Protein AF-A0A918S568-F1 (afdb_monomer)

Secondary structure (DSSP, 8-state):
----TT-------TTSPPPTT---SEEEEES-GGGS-GGGHHHHHHHHHHH-SEEEEE-PPTT---TT------HHHHHHHHHTTTEEEE--SHHHHTT-TTS-HHHHHH-EEEEEHHHHTT-GGGS-S-GGGG----HHHHHHHHHHHHHTT---HHHHHHHH-TTTS--

Mean predicted aligned error: 4.99 Å

pLDDT: mean 92.63, std 8.13, range [58.5, 98.81]

Sequence (171 aa):
MLDDPAIRFHAADLARPIDHALTADLAISLEVAEHLPASRAKGFVSDLTGIAPAILFSAAVPGQGGVNHINERWQSYWAELFAAHGYRPYDLIRPEIWGDHAIPFWYRQNVLLYLSDAHHAADPSRAVRDLARLDLVHPELMSRANRELDYAGAMPESLYLAQVHPSRYPR

Nearest PDB structures (foldseek):
  7noy-assembly1_A  TM=7.102E-01  e=2.502E-01  Mycobacterium tuberculosis H37Rv
  4mwz-assembly1_A  TM=6.516E-01  e=1.812E-01  Plasmodium vivax Sal-1
  3uj7-assembly1_A  TM=6.151E-01  e=1.698E-01  Plasmodium falciparum
  7nmk-assembly1_A  TM=5.929E-01  e=1.698E-01  Mycobacterium tuberculosis H37Rv
  4iv8-assembly1_B  TM=5.876E-01  e=1.812E-01  Plasmodium knowlesi strain H

Solvent-accessible surface area (backbone atoms only — not comparable to full-atom values): 10070 Å² total; per-residue (Å²): 137,79,81,50,88,87,63,81,87,77,93,76,66,81,79,45,88,69,80,75,90,53,74,47,73,64,39,79,45,70,71,49,61,14,60,28,59,66,86,37,53,64,57,49,50,52,41,50,62,67,27,15,58,26,35,42,38,22,36,44,40,71,88,62,75,66,91,69,60,72,31,51,42,46,49,32,60,54,43,54,56,37,41,76,74,46,27,44,43,27,73,74,54,27,80,77,39,61,84,43,80,92,49,61,64,66,61,34,46,36,41,37,39,32,31,24,59,85,64,32,73,82,59,62,83,65,42,59,83,60,44,74,76,50,59,63,82,46,71,67,58,56,53,48,54,53,52,50,34,51,76,68,75,45,69,60,64,71,59,47,46,30,70,80,36,46,93,82,38,72,129

Organism: NCBI:txid1335967

Radius of gyration: 19.42 Å; Cα contacts (8 Å, |Δi|>4): 238; chains: 1; bounding box: 57×36×51 Å

Foldseek 3Di:
DCPDPVDDDDDDDLLDADDLPAADQEAEEAADVQLHAPVCLLRSLVRRVSRHQKYWDFHAAPQLDDDNRRHHHFQLVSQVSNVVSQKFKAPPQLVVCLPPPVDPNRCSLTIIMIGHNVRCVVPVPRTDPDSVVSGDDRPVSVVVVCVVCVVVVHHDPLVVCCVVPVVVRPD

Structure (mmCIF, N/CA/C/O backbone):
data_AF-A0A918S568-F1
#
_entry.id   AF-A0A918S568-F1
#
loop_
_atom_site.group_PDB
_atom_site.id
_atom_site.type_symbol
_atom_site.label_atom_id
_atom_site.label_alt_id
_atom_site.label_comp_id
_atom_site.label_asym_id
_atom_site.label_entity_id
_atom_site.label_seq_id
_atom_site.pdbx_PDB_ins_code
_atom_site.Cartn_x
_atom_site.Cartn_y
_atom_site.Cartn_z
_atom_site.occupancy
_atom_site.B_iso_or_equiv
_atom_site.auth_seq_id
_atom_site.auth_comp_id
_atom_site.auth_asym_id
_atom_site.auth_atom_id
_atom_site.pdbx_PDB_model_num
ATOM 1 N N . MET A 1 1 ? -11.653 -22.172 -1.046 1.00 58.50 1 MET A N 1
ATOM 2 C CA . MET A 1 1 ? -11.127 -21.069 -0.193 1.00 58.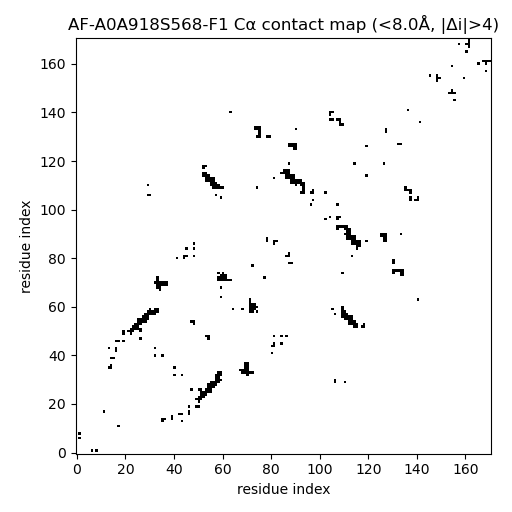50 1 MET A CA 1
ATOM 3 C C . MET A 1 1 ? -12.238 -20.281 0.513 1.00 58.50 1 MET A C 1
ATOM 5 O O . MET A 1 1 ? -11.930 -19.577 1.459 1.00 58.50 1 MET A O 1
ATOM 9 N N . LEU A 1 2 ? -13.518 -20.437 0.140 1.00 69.44 2 LEU A N 1
ATOM 10 C CA . LEU A 1 2 ? -14.665 -19.918 0.913 1.00 69.44 2 LEU A CA 1
ATOM 11 C C . LEU A 1 2 ? -15.456 -21.046 1.602 1.00 69.44 2 LEU A C 1
ATOM 13 O O . LEU A 1 2 ? -16.627 -20.889 1.916 1.00 69.44 2 LEU A O 1
ATOM 17 N N . ASP A 1 3 ? -14.825 -22.203 1.793 1.00 82.56 3 ASP A N 1
ATOM 18 C CA . ASP A 1 3 ? -15.494 -23.424 2.261 1.00 82.56 3 ASP A CA 1
ATOM 19 C C . ASP A 1 3 ? -15.541 -23.506 3.798 1.00 82.56 3 ASP A C 1
ATOM 21 O O . ASP A 1 3 ? -16.143 -24.419 4.360 1.00 82.56 3 ASP A O 1
ATOM 25 N N . ASP A 1 4 ? -14.907 -22.547 4.479 1.00 88.31 4 ASP A N 1
ATOM 26 C CA . ASP A 1 4 ? -14.989 -22.389 5.926 1.00 88.31 4 ASP A CA 1
ATOM 27 C C . ASP A 1 4 ? -16.267 -21.603 6.285 1.00 88.31 4 ASP A C 1
ATOM 29 O O . ASP A 1 4 ? -16.397 -20.439 5.894 1.00 88.31 4 ASP A O 1
ATOM 33 N N . PRO A 1 5 ? -17.211 -22.194 7.039 1.00 86.62 5 PRO A N 1
ATOM 34 C CA . PRO A 1 5 ? -18.471 -21.549 7.404 1.00 86.62 5 PRO A CA 1
ATOM 35 C C . PRO A 1 5 ? -18.308 -20.329 8.327 1.00 86.62 5 PRO A C 1
ATOM 37 O O . PRO A 1 5 ? -19.262 -19.568 8.496 1.00 86.62 5 PRO A O 1
ATOM 40 N N . ALA A 1 6 ? -17.133 -20.120 8.932 1.00 88.81 6 ALA A N 1
ATOM 41 C CA . ALA A 1 6 ? -16.821 -18.893 9.658 1.00 88.81 6 ALA A CA 1
ATOM 42 C C . ALA A 1 6 ? -16.612 -17.694 8.714 1.00 88.81 6 ALA A C 1
ATOM 44 O O . ALA A 1 6 ? -16.769 -16.545 9.139 1.00 88.81 6 ALA A O 1
ATOM 45 N N . ILE A 1 7 ? -16.302 -17.937 7.434 1.00 89.69 7 ILE A N 1
ATOM 46 C CA . ILE A 1 7 ? -16.122 -16.885 6.433 1.00 89.69 7 ILE A CA 1
ATOM 47 C C . ILE A 1 7 ? -17.491 -16.372 5.989 1.00 89.69 7 ILE A C 1
ATOM 49 O O . ILE A 1 7 ? -18.262 -17.051 5.312 1.00 89.69 7 ILE A O 1
ATOM 53 N N . ARG A 1 8 ? -17.775 -15.114 6.328 1.00 88.75 8 ARG A N 1
ATOM 54 C CA . ARG A 1 8 ? -18.948 -14.391 5.831 1.00 88.75 8 ARG A CA 1
ATOM 55 C C . ARG A 1 8 ? -18.546 -13.536 4.640 1.00 88.75 8 ARG A C 1
ATOM 57 O O . ARG A 1 8 ? -17.829 -12.551 4.791 1.00 88.75 8 ARG A O 1
ATOM 64 N N . PHE A 1 9 ? -19.003 -13.923 3.453 1.00 88.81 9 PHE A N 1
ATOM 65 C CA . PHE A 1 9 ? -18.741 -13.174 2.229 1.00 88.81 9 PHE A CA 1
ATOM 66 C C . PHE A 1 9 ? -19.824 -12.121 1.982 1.00 88.81 9 PHE A C 1
ATOM 68 O O . PHE A 1 9 ? -21.016 -12.428 1.966 1.00 88.81 9 PHE A O 1
ATOM 75 N N . HIS A 1 10 ? -19.386 -10.892 1.723 1.00 88.31 10 HIS A N 1
ATOM 76 C CA . HIS A 1 10 ? -20.240 -9.783 1.324 1.00 88.31 10 HIS A CA 1
ATOM 77 C C . HIS A 1 10 ? -19.732 -9.226 -0.007 1.00 88.31 10 HIS A C 1
ATOM 79 O O . HIS A 1 10 ? -18.610 -8.733 -0.091 1.00 88.31 10 HIS A O 1
ATOM 85 N N . ALA A 1 11 ? -20.555 -9.311 -1.054 1.00 90.75 11 ALA A N 1
ATOM 86 C CA . ALA A 1 11 ? -20.233 -8.706 -2.341 1.00 90.75 11 ALA A CA 1
ATOM 87 C C . ALA A 1 11 ? -20.458 -7.190 -2.272 1.00 90.75 11 ALA A C 1
ATOM 89 O O . ALA A 1 11 ? -21.560 -6.744 -1.952 1.00 90.75 11 ALA A O 1
ATOM 90 N N . ALA A 1 12 ? -19.431 -6.405 -2.598 1.00 90.25 12 ALA A N 1
ATOM 91 C CA . ALA A 1 12 ? -19.502 -4.950 -2.616 1.00 90.25 12 ALA A CA 1
ATOM 92 C C . ALA A 1 12 ? -18.645 -4.362 -3.745 1.00 90.25 12 ALA A C 1
ATOM 94 O O . ALA A 1 12 ? -17.609 -4.913 -4.113 1.00 90.25 12 ALA A O 1
ATOM 95 N N . ASP A 1 13 ? -19.081 -3.218 -4.271 1.00 94.44 13 ASP A N 1
ATOM 96 C CA . ASP A 1 13 ? -18.288 -2.380 -5.169 1.00 94.44 13 ASP A CA 1
ATOM 97 C C . ASP A 1 13 ? -17.428 -1.429 -4.327 1.00 94.44 13 ASP A C 1
ATOM 99 O O . ASP A 1 13 ? -17.928 -0.438 -3.794 1.00 94.44 13 ASP A O 1
ATOM 103 N N . LEU A 1 14 ? -16.132 -1.724 -4.209 1.00 95.00 14 LEU A N 1
ATOM 104 C CA . LEU A 1 14 ? -15.198 -0.925 -3.408 1.00 95.00 14 LEU A CA 1
ATOM 105 C C . LEU A 1 14 ? -14.918 0.465 -4.007 1.00 95.00 14 LEU A C 1
ATOM 107 O O . LEU A 1 14 ? -14.350 1.319 -3.322 1.00 95.00 14 LEU A O 1
ATOM 111 N N . ALA A 1 15 ? -15.368 0.750 -5.238 1.00 95.31 15 ALA A N 1
ATOM 112 C CA . ALA A 1 15 ? -15.385 2.113 -5.771 1.00 95.31 15 ALA A CA 1
ATOM 113 C C . ALA A 1 15 ? -16.442 3.002 -5.086 1.00 95.31 15 ALA A C 1
ATOM 115 O O . ALA A 1 15 ? -16.434 4.222 -5.269 1.00 95.31 15 ALA A O 1
ATOM 116 N N . ARG A 1 16 ? -17.321 2.415 -4.265 1.00 94.81 16 ARG A N 1
ATOM 117 C CA . ARG A 1 16 ? -18.327 3.098 -3.443 1.00 94.81 16 ARG A CA 1
ATOM 118 C C . ARG A 1 16 ? -17.981 2.970 -1.953 1.00 94.81 16 ARG A C 1
ATOM 120 O O . ARG A 1 16 ? -17.201 2.085 -1.598 1.00 94.81 16 ARG A O 1
ATOM 127 N N . PRO A 1 17 ? -18.525 3.848 -1.088 1.00 92.94 17 PRO A N 1
ATOM 128 C CA . PRO A 1 17 ? -18.363 3.723 0.357 1.00 92.94 17 PRO A CA 1
ATOM 129 C C . PRO A 1 17 ? -18.810 2.352 0.867 1.00 92.94 17 PRO A C 1
ATOM 131 O O . PRO A 1 17 ? -19.819 1.815 0.402 1.00 92.94 17 PRO A O 1
ATOM 134 N N . ILE A 1 18 ? -18.057 1.804 1.815 1.00 88.69 18 ILE A N 1
ATOM 135 C CA . ILE A 1 18 ? -18.388 0.546 2.488 1.00 88.69 18 ILE A CA 1
ATOM 136 C C . ILE A 1 18 ? -19.334 0.856 3.652 1.00 88.69 18 ILE A C 1
ATOM 138 O O . ILE A 1 18 ? -19.107 1.796 4.408 1.00 88.69 18 ILE A O 1
ATOM 142 N N . ASP A 1 19 ? -20.401 0.074 3.801 1.00 74.62 19 ASP A N 1
ATOM 14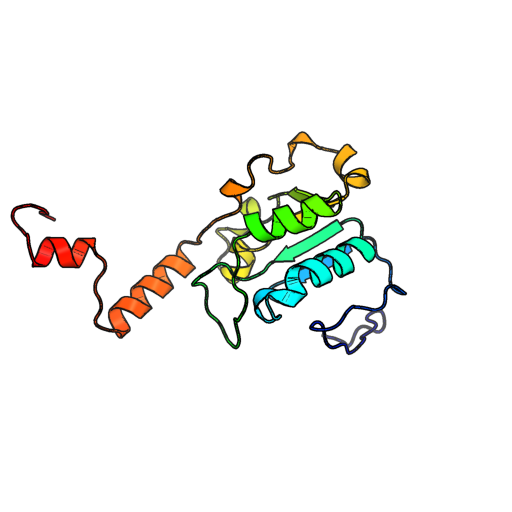3 C CA . ASP A 1 19 ? -21.299 0.210 4.948 1.00 74.62 19 ASP A CA 1
ATOM 144 C C . ASP A 1 19 ? -20.595 -0.256 6.238 1.00 74.62 19 ASP A C 1
ATOM 146 O O . ASP A 1 19 ? -20.115 -1.388 6.330 1.00 74.62 19 ASP A O 1
ATOM 150 N N . HIS A 1 20 ? -20.525 0.625 7.237 1.00 64.50 20 HIS A N 1
ATOM 151 C CA . HIS A 1 20 ? -19.737 0.467 8.466 1.00 64.50 20 HIS A CA 1
ATOM 152 C C . HIS A 1 20 ? -20.408 -0.404 9.542 1.00 64.50 20 HIS A C 1
ATOM 154 O O . HIS A 1 20 ? -20.036 -0.345 10.713 1.00 64.50 20 HIS A O 1
ATOM 160 N N . ALA A 1 21 ? -21.396 -1.229 9.191 1.00 68.38 21 ALA A N 1
ATOM 161 C CA . ALA A 1 21 ? -22.000 -2.166 10.144 1.00 68.38 21 ALA A CA 1
ATOM 162 C C . ALA A 1 21 ? -21.022 -3.265 10.623 1.00 68.38 21 ALA A C 1
ATOM 164 O O . ALA A 1 21 ? -21.335 -4.013 11.549 1.00 68.38 21 ALA A O 1
ATOM 165 N N . LEU A 1 22 ? -19.849 -3.373 9.991 1.00 74.56 22 LEU A N 1
ATOM 166 C CA . LEU A 1 22 ? -18.788 -4.316 10.322 1.00 74.56 22 LEU A CA 1
ATOM 167 C C . LEU A 1 22 ? -17.653 -3.593 11.051 1.00 74.56 22 LEU A C 1
ATOM 169 O O . LEU A 1 22 ? -17.000 -2.718 10.485 1.00 74.56 22 LEU A O 1
ATOM 173 N N . THR A 1 23 ? -17.393 -4.009 12.286 1.00 88.50 23 THR A N 1
ATOM 174 C CA . THR A 1 23 ? -16.170 -3.677 13.019 1.00 88.50 23 THR A CA 1
ATOM 175 C C . THR A 1 23 ? -15.304 -4.925 13.154 1.00 88.50 23 THR A C 1
ATOM 177 O O . THR A 1 23 ? -15.811 -6.048 13.222 1.00 88.50 23 THR A O 1
ATOM 180 N N . ALA A 1 24 ? -13.990 -4.737 13.167 1.00 92.94 24 ALA A N 1
ATOM 181 C CA . ALA A 1 24 ? -13.013 -5.803 13.337 1.00 92.94 24 ALA A CA 1
ATOM 182 C C . ALA A 1 24 ? -11.785 -5.279 14.086 1.00 92.94 24 ALA A C 1
ATOM 184 O O . ALA A 1 24 ? -11.558 -4.076 14.158 1.00 92.94 24 ALA A O 1
ATOM 185 N N . ASP A 1 25 ? -10.958 -6.184 14.602 1.00 94.75 25 ASP A N 1
ATOM 186 C CA . ASP A 1 25 ? -9.668 -5.808 15.192 1.00 94.75 25 ASP A CA 1
ATOM 187 C C . ASP A 1 25 ? -8.596 -5.560 14.114 1.00 94.75 25 ASP A C 1
ATOM 189 O O . ASP A 1 25 ? -7.692 -4.748 14.307 1.00 94.75 25 ASP A O 1
ATOM 193 N N . LEU A 1 26 ? -8.721 -6.229 12.959 1.00 95.81 26 LEU A N 1
ATOM 194 C CA . LEU A 1 26 ? -7.818 -6.127 11.813 1.00 95.81 26 LEU A CA 1
ATOM 195 C C . LEU A 1 26 ? -8.607 -6.089 10.499 1.00 95.81 26 LEU A C 1
ATOM 197 O O . LEU A 1 26 ? -9.399 -6.991 10.226 1.00 95.81 26 LEU A O 1
ATOM 201 N N . ALA A 1 27 ? -8.327 -5.098 9.653 1.00 96.31 27 ALA A N 1
ATOM 202 C CA . ALA A 1 27 ? -8.739 -5.096 8.250 1.00 96.31 27 ALA A CA 1
ATOM 203 C C . ALA A 1 27 ? -7.534 -5.386 7.345 1.00 96.31 27 ALA A C 1
ATOM 205 O O . ALA A 1 27 ? -6.437 -4.881 7.579 1.00 96.31 27 ALA A O 1
ATOM 206 N N . ILE A 1 28 ? -7.733 -6.193 6.301 1.00 98.00 28 ILE A N 1
ATOM 207 C CA . ILE A 1 28 ? -6.684 -6.565 5.343 1.00 98.00 28 ILE A CA 1
ATOM 208 C C . ILE A 1 28 ? -7.124 -6.141 3.941 1.00 98.00 28 ILE A C 1
ATOM 210 O O . ILE A 1 28 ? -8.196 -6.528 3.485 1.00 98.00 28 ILE A O 1
ATOM 214 N N . SER A 1 29 ? -6.287 -5.368 3.252 1.00 98.19 29 SER A N 1
ATOM 215 C CA . SER A 1 29 ? -6.497 -4.932 1.869 1.00 98.19 29 SER A CA 1
ATOM 216 C C . SER A 1 29 ? -5.166 -4.957 1.125 1.00 98.19 29 SER A C 1
ATOM 218 O O . SER A 1 29 ? -4.373 -4.032 1.268 1.00 98.19 29 SER A O 1
ATOM 220 N N . LEU A 1 30 ? -4.918 -6.000 0.332 1.00 98.38 30 LEU A N 1
ATOM 221 C CA . LEU A 1 30 ? -3.648 -6.198 -0.372 1.00 98.38 30 LEU A CA 1
ATOM 222 C C . LEU A 1 30 ? -3.859 -6.198 -1.891 1.00 98.38 30 LEU A C 1
ATOM 224 O O . LEU A 1 30 ? -4.622 -7.028 -2.378 1.00 98.38 30 LEU A O 1
ATOM 228 N N . GLU A 1 31 ? -3.161 -5.312 -2.607 1.00 97.94 31 GLU A N 1
ATOM 229 C CA . GLU A 1 31 ? -3.251 -5.103 -4.067 1.00 97.94 31 GLU A CA 1
ATOM 230 C C . GLU A 1 31 ? -4.703 -4.848 -4.522 1.00 97.94 31 GLU A C 1
ATOM 232 O O . GLU A 1 31 ? -5.314 -5.623 -5.260 1.00 97.94 31 GLU A O 1
ATOM 237 N N . VAL A 1 32 ? -5.304 -3.784 -3.978 1.00 97.69 32 VAL A N 1
ATOM 238 C CA . VAL A 1 32 ? -6.698 -3.389 -4.257 1.00 97.69 32 VAL A CA 1
ATOM 239 C C . VAL A 1 32 ? -6.802 -1.923 -4.672 1.00 97.69 32 VAL A C 1
ATOM 241 O O . VAL A 1 32 ? -7.484 -1.596 -5.645 1.00 97.69 32 VAL A O 1
ATOM 244 N N . ALA A 1 33 ? -6.178 -1.012 -3.921 1.00 97.88 33 ALA A N 1
ATOM 245 C CA . ALA A 1 33 ? -6.449 0.423 -4.031 1.00 97.88 33 ALA A CA 1
ATOM 246 C C . ALA A 1 33 ? -5.982 1.045 -5.363 1.00 97.88 33 ALA A C 1
ATOM 248 O O . ALA A 1 33 ? -6.516 2.072 -5.789 1.00 97.88 33 ALA A O 1
ATOM 249 N N . GLU A 1 34 ? -5.028 0.412 -6.043 1.00 98.31 34 GLU A N 1
ATOM 250 C CA . GLU A 1 34 ? -4.537 0.772 -7.374 1.00 98.31 34 GLU A CA 1
ATOM 251 C C . GLU A 1 34 ? -5.571 0.554 -8.487 1.00 98.31 34 GLU A C 1
ATOM 253 O O . GLU A 1 34 ? -5.486 1.188 -9.542 1.00 98.31 34 GLU A O 1
ATOM 258 N N . HIS A 1 35 ? -6.564 -0.306 -8.248 1.00 98.00 35 HIS A N 1
ATOM 259 C CA . HIS A 1 35 ? -7.668 -0.562 -9.173 1.00 98.00 35 HIS A CA 1
ATOM 260 C C . HIS A 1 35 ? -8.825 0.426 -9.000 1.00 98.00 35 HIS A C 1
ATOM 262 O O . HIS A 1 35 ? -9.732 0.477 -9.833 1.00 98.00 35 HIS A O 1
ATOM 268 N N . LEU A 1 36 ? -8.825 1.203 -7.913 1.00 97.94 36 LEU A N 1
ATOM 269 C CA . LEU A 1 36 ? -9.875 2.169 -7.615 1.00 97.94 36 LEU A CA 1
ATOM 270 C C . LEU A 1 36 ? -9.565 3.523 -8.267 1.00 97.94 36 LEU A C 1
ATOM 272 O O . LEU A 1 36 ? -8.399 3.906 -8.364 1.00 97.94 36 LEU A O 1
ATOM 276 N N . PRO A 1 37 ? -10.580 4.310 -8.672 1.00 97.81 37 PRO A N 1
ATOM 277 C CA . PRO A 1 37 ? -10.352 5.667 -9.156 1.00 97.81 37 PRO A CA 1
ATOM 278 C C . PRO A 1 37 ? -9.608 6.513 -8.116 1.00 97.81 37 PRO A C 1
ATOM 280 O O . PRO A 1 37 ? -9.893 6.425 -6.925 1.00 97.81 37 PRO A O 1
ATOM 283 N N . ALA A 1 38 ? -8.721 7.414 -8.545 1.00 97.50 38 ALA A N 1
ATOM 284 C CA . ALA A 1 38 ? -7.968 8.272 -7.621 1.00 97.50 38 ALA A CA 1
ATOM 285 C C . ALA A 1 38 ? -8.868 9.103 -6.679 1.00 97.50 38 ALA A C 1
ATOM 287 O O . ALA A 1 38 ? -8.501 9.369 -5.535 1.00 97.50 38 ALA A O 1
ATOM 288 N N . SER A 1 39 ? -10.077 9.469 -7.123 1.00 97.94 39 SER A N 1
ATOM 289 C CA . SER A 1 39 ? -11.087 10.146 -6.297 1.00 97.94 39 SER A CA 1
ATOM 290 C C . SER A 1 39 ? -11.556 9.313 -5.099 1.00 97.94 39 SER A C 1
ATOM 292 O O . SER A 1 39 ? -12.032 9.872 -4.112 1.00 97.94 39 SER A O 1
ATOM 294 N N . ARG A 1 40 ? -11.412 7.985 -5.164 1.00 97.75 40 ARG A N 1
ATOM 295 C CA . ARG A 1 40 ? -11.816 7.043 -4.122 1.00 97.75 40 ARG A CA 1
ATOM 296 C C . ARG A 1 40 ? -10.759 6.866 -3.032 1.00 97.75 40 ARG A C 1
ATOM 298 O O . ARG A 1 40 ? -11.130 6.472 -1.934 1.00 97.75 40 ARG A O 1
ATOM 305 N N . ALA A 1 41 ? -9.493 7.214 -3.276 1.00 98.25 41 ALA A N 1
ATOM 306 C CA . ALA A 1 41 ? -8.376 6.960 -2.356 1.00 98.25 41 ALA A CA 1
ATOM 307 C C . ALA A 1 41 ? -8.646 7.426 -0.912 1.00 98.25 41 ALA A C 1
ATOM 309 O O . ALA A 1 41 ? -8.557 6.631 0.021 1.00 98.25 41 ALA A O 1
ATOM 310 N N . LYS A 1 42 ? -9.060 8.690 -0.733 1.00 98.50 42 LYS A N 1
ATOM 311 C CA . LYS A 1 42 ? -9.383 9.251 0.593 1.00 98.50 42 LYS A CA 1
ATOM 312 C C . LYS A 1 42 ? -10.534 8.515 1.269 1.00 98.50 42 LYS A C 1
ATOM 314 O O . LYS A 1 42 ? -10.439 8.158 2.436 1.00 98.50 42 LYS A O 1
ATOM 319 N N . GLY A 1 43 ? -11.613 8.277 0.525 1.00 97.75 43 GLY A N 1
ATOM 320 C CA . GLY A 1 43 ? -12.767 7.562 1.055 1.00 97.75 43 GLY A CA 1
ATOM 321 C C . GLY A 1 43 ? -12.421 6.123 1.425 1.00 97.75 43 GLY A C 1
ATOM 322 O O . GLY A 1 43 ? -12.912 5.626 2.422 1.00 97.75 43 GLY A O 1
ATOM 323 N N . PHE A 1 44 ? -11.588 5.440 0.638 1.00 98.00 44 PHE A N 1
ATOM 324 C CA . PHE A 1 44 ? -11.277 4.032 0.878 1.00 98.00 44 PHE A CA 1
ATOM 325 C C . PHE A 1 44 ? -10.456 3.868 2.156 1.00 98.00 44 PHE A C 1
ATOM 327 O O . PHE A 1 44 ? -10.758 3.010 2.977 1.00 98.00 44 PHE A O 1
ATOM 334 N N . VAL A 1 45 ? -9.487 4.760 2.377 1.00 98.44 45 VAL A N 1
ATOM 335 C CA . VAL A 1 45 ? -8.751 4.834 3.646 1.00 98.44 45 VAL A CA 1
ATOM 336 C C . VAL A 1 45 ? -9.688 5.164 4.814 1.00 98.44 45 VAL A C 1
ATOM 338 O O . VAL A 1 45 ? -9.617 4.510 5.855 1.00 98.44 45 VAL A O 1
ATOM 341 N N . SER A 1 46 ? -10.609 6.117 4.642 1.00 97.50 46 SER A N 1
ATOM 342 C CA . SER A 1 46 ? -11.630 6.419 5.655 1.00 97.50 46 SER A CA 1
ATOM 343 C C . SER A 1 46 ? -12.477 5.191 6.004 1.00 97.50 46 SER A C 1
ATOM 345 O O . SER A 1 46 ? -12.749 4.948 7.176 1.00 97.50 46 SER A O 1
ATOM 347 N N . ASP A 1 47 ? -12.858 4.391 5.009 1.00 96.25 47 ASP A N 1
ATOM 348 C CA . ASP A 1 47 ? -13.658 3.189 5.231 1.00 96.25 47 ASP A CA 1
ATOM 349 C C . ASP A 1 47 ? -12.886 2.147 6.043 1.00 96.25 47 ASP A C 1
ATOM 351 O O . ASP A 1 47 ? -13.379 1.669 7.063 1.00 96.25 47 ASP A O 1
ATOM 355 N N . LEU A 1 48 ? -11.644 1.854 5.642 1.00 97.00 48 LEU A N 1
ATOM 356 C CA . LEU A 1 48 ? -10.772 0.904 6.336 1.00 97.00 48 LEU A CA 1
ATOM 357 C C . LEU A 1 48 ? -10.531 1.315 7.795 1.00 97.00 48 LEU A C 1
ATOM 359 O O . LEU A 1 48 ? -10.710 0.508 8.705 1.00 97.00 48 LEU A O 1
ATOM 363 N N . THR A 1 49 ? -10.181 2.582 8.023 1.00 96.50 49 THR A N 1
ATOM 364 C CA . THR A 1 49 ? -9.916 3.122 9.369 1.00 96.50 49 THR A CA 1
ATOM 365 C C . THR A 1 49 ? -11.158 3.209 10.256 1.00 96.50 49 THR A C 1
ATOM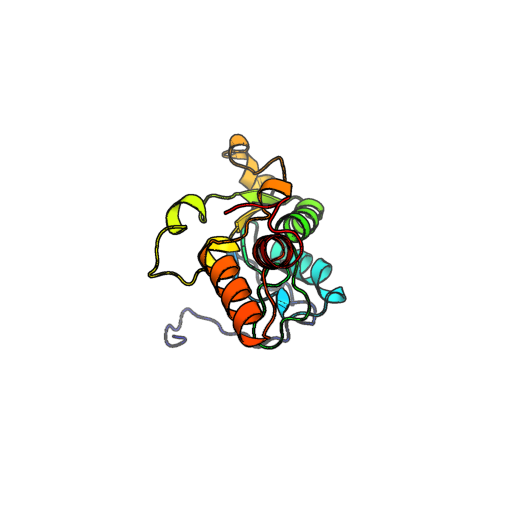 367 O O . THR A 1 49 ? -11.024 3.238 11.480 1.00 96.50 49 THR A O 1
ATOM 370 N N . GLY A 1 50 ? -12.357 3.232 9.665 1.00 94.62 50 GLY A N 1
ATOM 371 C CA . GLY A 1 50 ? -13.624 3.110 10.386 1.00 94.62 50 GLY A CA 1
ATOM 372 C C . GLY A 1 50 ? -13.983 1.668 10.763 1.00 94.62 50 GLY A C 1
ATOM 373 O O . GLY A 1 50 ? -14.769 1.470 11.684 1.00 94.62 50 GLY A O 1
ATOM 374 N N . ILE A 1 51 ? -13.416 0.670 10.074 1.00 94.56 51 ILE A N 1
ATOM 375 C CA . ILE A 1 51 ? -13.676 -0.757 10.322 1.00 94.56 51 ILE A CA 1
ATOM 376 C C . ILE A 1 51 ? -12.783 -1.305 11.438 1.00 94.56 51 ILE A C 1
ATOM 378 O O . ILE A 1 51 ? -13.278 -2.046 12.289 1.00 94.56 51 ILE A O 1
ATOM 382 N N . ALA A 1 52 ? -11.483 -0.986 11.430 1.00 95.38 52 ALA A N 1
ATOM 383 C CA . ALA A 1 52 ? -10.523 -1.626 12.329 1.00 95.38 52 ALA A CA 1
ATOM 384 C C . ALA A 1 52 ? -9.389 -0.706 12.808 1.00 95.38 52 ALA A C 1
ATOM 386 O O . ALA A 1 52 ? -8.880 0.091 12.025 1.00 95.38 52 ALA A O 1
ATOM 387 N N . PRO A 1 53 ? -8.914 -0.863 14.062 1.00 95.75 53 PRO A N 1
ATOM 388 C CA . PRO A 1 53 ? -7.791 -0.101 14.612 1.00 95.75 53 PRO A CA 1
ATOM 389 C C . PRO A 1 53 ? -6.420 -0.534 14.069 1.00 95.75 53 PRO A C 1
ATOM 391 O O . PRO A 1 53 ? -5.442 0.195 14.268 1.00 95.75 53 PRO A O 1
ATOM 394 N N . ALA A 1 54 ? -6.335 -1.697 13.416 1.00 96.69 54 ALA A N 1
ATOM 395 C CA . ALA A 1 54 ? -5.161 -2.181 12.701 1.00 96.69 54 ALA A CA 1
ATOM 396 C C . ALA A 1 54 ? -5.522 -2.486 11.243 1.00 96.69 54 ALA A C 1
ATOM 398 O O . ALA A 1 54 ? -6.511 -3.169 10.974 1.00 96.69 54 ALA A O 1
ATOM 399 N N . ILE A 1 55 ? -4.708 -2.006 10.303 1.00 98.12 55 ILE A N 1
ATOM 400 C CA . ILE A 1 55 ? -4.921 -2.186 8.865 1.00 98.12 55 ILE A CA 1
ATOM 401 C C . ILE A 1 55 ? -3.659 -2.775 8.241 1.00 98.12 55 ILE A C 1
ATOM 403 O O . ILE A 1 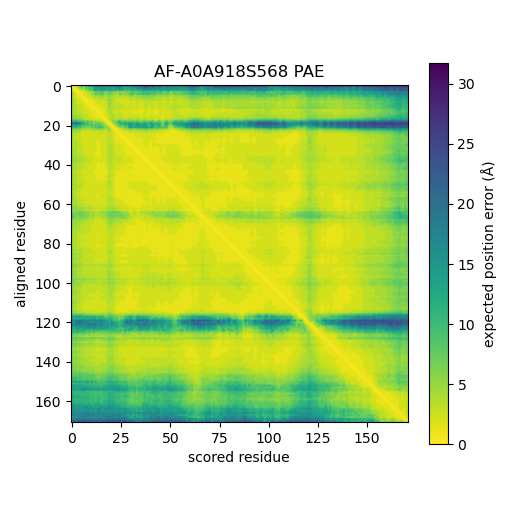55 ? -2.606 -2.141 8.254 1.00 98.12 55 ILE A O 1
ATOM 407 N N . LEU A 1 56 ? -3.758 -3.969 7.666 1.00 98.62 56 LEU A N 1
ATOM 408 C CA . LEU A 1 56 ? -2.720 -4.524 6.807 1.00 98.62 56 LEU A CA 1
ATOM 409 C C . LEU A 1 56 ? -3.022 -4.124 5.363 1.00 98.62 56 LEU A C 1
ATOM 411 O O . LEU A 1 56 ? -4.010 -4.579 4.786 1.00 98.62 56 LEU A O 1
ATOM 415 N N . PHE A 1 57 ? -2.196 -3.257 4.790 1.00 98.81 57 PHE A N 1
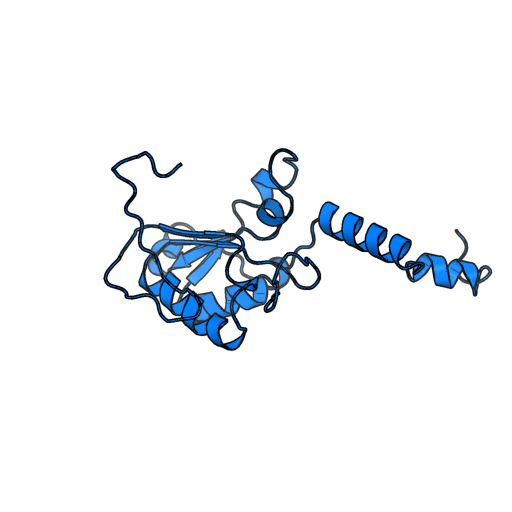ATOM 416 C CA . PHE A 1 57 ? -2.483 -2.605 3.518 1.00 98.81 57 PHE A CA 1
ATOM 417 C C . PHE A 1 57 ? -1.346 -2.798 2.515 1.00 98.81 57 PHE A C 1
ATOM 419 O O . PHE A 1 57 ? -0.176 -2.728 2.883 1.00 98.81 57 PHE A O 1
ATOM 426 N N . SER A 1 58 ? -1.689 -3.001 1.245 1.00 98.69 58 SER A N 1
ATOM 427 C CA . SER A 1 58 ? -0.766 -2.862 0.121 1.00 98.69 58 SER A CA 1
ATOM 428 C C . SER A 1 58 ? -1.489 -2.309 -1.104 1.00 98.69 58 SER A C 1
ATOM 430 O O . SER A 1 58 ? -2.678 -2.563 -1.313 1.00 98.69 58 SER A O 1
ATOM 432 N N . ALA A 1 59 ? -0.757 -1.552 -1.914 1.00 98.56 59 ALA A N 1
ATOM 433 C CA . ALA A 1 59 ? -1.201 -1.078 -3.217 1.00 98.56 59 ALA A CA 1
ATOM 434 C C . ALA A 1 59 ? 0.009 -0.830 -4.120 1.00 98.56 59 ALA A C 1
ATOM 436 O O . ALA A 1 59 ? 1.080 -0.454 -3.634 1.00 98.56 59 ALA A O 1
ATOM 437 N N . ALA A 1 60 ? -0.178 -1.008 -5.423 1.00 98.62 60 ALA A N 1
ATOM 438 C CA . ALA A 1 60 ? 0.874 -0.857 -6.419 1.00 98.62 60 ALA A CA 1
ATOM 439 C C . ALA A 1 60 ? 1.514 0.549 -6.440 1.00 98.62 60 ALA A C 1
ATOM 441 O O . ALA A 1 60 ? 0.821 1.575 -6.470 1.00 98.62 60 ALA A O 1
ATOM 442 N N . VAL A 1 61 ? 2.851 0.590 -6.492 1.00 98.50 61 VAL A N 1
ATOM 443 C CA . VAL A 1 61 ? 3.631 1.827 -6.700 1.00 98.50 61 VAL A CA 1
ATOM 444 C C . VAL A 1 61 ? 3.633 2.248 -8.177 1.00 98.50 61 VAL A C 1
ATOM 446 O O . VAL A 1 61 ? 3.406 1.402 -9.045 1.00 98.50 61 VAL A O 1
ATOM 449 N N . PRO A 1 62 ? 3.912 3.526 -8.507 1.00 98.00 62 PRO A N 1
ATOM 450 C CA . PRO A 1 62 ? 3.955 3.987 -9.893 1.00 98.00 62 PRO A CA 1
ATOM 451 C C . PRO A 1 62 ? 4.925 3.181 -10.763 1.00 98.00 62 PRO A C 1
ATOM 453 O O . PRO A 1 62 ? 6.090 3.003 -10.410 1.00 98.00 62 PRO A O 1
ATOM 456 N N . GLY A 1 63 ? 4.445 2.723 -11.919 1.00 95.25 63 GLY A N 1
ATOM 457 C CA . GLY A 1 63 ? 5.226 1.913 -12.853 1.00 95.25 63 GLY A CA 1
ATOM 458 C C . GLY A 1 63 ? 5.302 0.434 -12.473 1.00 95.25 63 GLY A C 1
ATOM 459 O O . GLY A 1 63 ? 5.976 -0.332 -13.161 1.00 95.25 63 GLY A O 1
ATOM 460 N N . GLN A 1 64 ? 4.611 -0.000 -11.412 1.00 97.12 64 GLN A N 1
ATOM 461 C CA . GLN A 1 64 ? 4.443 -1.424 -11.144 1.00 97.12 64 GLN A CA 1
ATOM 462 C C . GLN A 1 64 ? 3.644 -2.087 -12.269 1.00 97.12 64 GLN A C 1
ATOM 464 O O . GLN A 1 64 ? 3.972 -3.192 -12.673 1.00 97.12 64 GLN A O 1
ATOM 469 N N . GLY A 1 65 ? 2.624 -1.443 -12.816 1.00 92.94 65 GLY A N 1
ATOM 470 C CA . GLY A 1 65 ? 1.754 -2.051 -13.811 1.00 92.94 65 GLY A CA 1
ATOM 471 C C . GLY A 1 65 ? 1.013 -3.290 -13.296 1.00 92.94 65 GLY A C 1
ATOM 472 O O . GLY A 1 65 ? 1.231 -3.798 -12.195 1.00 92.94 65 GLY A O 1
ATOM 473 N N . GLY A 1 66 ? 0.122 -3.793 -14.140 1.00 91.69 66 GLY A N 1
ATOM 474 C CA . GLY A 1 66 ? -0.813 -4.862 -13.816 1.00 91.69 66 GLY A CA 1
ATOM 475 C C . GLY A 1 66 ? -2.147 -4.618 -14.510 1.00 91.69 66 GLY A C 1
ATOM 476 O O . GLY A 1 66 ? -2.346 -3.606 -15.189 1.00 91.69 66 GLY A O 1
ATOM 477 N N . VAL A 1 67 ? -3.066 -5.573 -14.402 1.00 92.38 67 VAL A N 1
ATOM 478 C CA . VAL A 1 67 ? -4.358 -5.475 -15.090 1.00 92.38 67 VAL A CA 1
ATOM 479 C C . VAL A 1 67 ? -5.204 -4.403 -14.414 1.00 92.38 67 VAL A C 1
ATOM 481 O O . VAL A 1 67 ? -5.525 -4.524 -13.240 1.00 92.38 67 VAL A O 1
ATOM 484 N N . ASN A 1 68 ? -5.614 -3.378 -15.164 1.00 92.94 68 ASN A N 1
ATOM 485 C CA . ASN A 1 68 ? -6.486 -2.307 -14.670 1.00 92.94 68 ASN A CA 1
ATOM 486 C C . ASN A 1 68 ? -5.903 -1.533 -13.468 1.00 92.94 68 ASN A C 1
ATOM 488 O O . ASN A 1 68 ? -6.617 -1.212 -12.519 1.00 92.94 68 ASN A O 1
ATOM 492 N N . HIS A 1 69 ? -4.600 -1.251 -13.489 1.00 96.56 69 HIS A N 1
ATOM 493 C CA . HIS A 1 69 ? -3.976 -0.330 -12.540 1.00 96.56 69 HIS A CA 1
ATOM 494 C C . HIS A 1 69 ? -4.200 1.103 -13.022 1.00 96.56 69 HIS A C 1
ATOM 496 O O . HIS A 1 69 ? -3.643 1.523 -14.035 1.00 96.56 69 HIS A O 1
ATOM 502 N N . ILE A 1 70 ? -5.049 1.847 -12.317 1.00 97.19 70 ILE A N 1
ATOM 503 C CA . ILE A 1 70 ? -5.464 3.207 -12.699 1.00 97.19 70 ILE A CA 1
ATOM 504 C C . ILE A 1 70 ? -5.081 4.261 -11.653 1.00 97.19 70 ILE A C 1
ATOM 506 O O . ILE A 1 70 ? -5.198 5.460 -11.908 1.00 97.19 70 ILE A O 1
ATOM 510 N N . ASN A 1 71 ? -4.623 3.829 -10.477 1.00 97.69 71 ASN A N 1
ATOM 511 C CA . ASN A 1 71 ? -4.282 4.696 -9.355 1.00 97.69 71 ASN A CA 1
ATOM 512 C C . ASN A 1 71 ? -3.049 4.192 -8.593 1.00 97.69 71 ASN A C 1
ATOM 514 O O . ASN A 1 71 ? -3.064 4.023 -7.376 1.00 97.69 71 ASN A O 1
ATOM 518 N N . GLU A 1 72 ? -1.961 3.961 -9.319 1.00 98.50 72 GLU A N 1
ATOM 519 C CA . GLU A 1 72 ? -0.680 3.627 -8.702 1.00 98.50 72 GLU A CA 1
ATOM 520 C C . GLU A 1 72 ? -0.124 4.829 -7.933 1.00 98.50 72 GLU A C 1
ATOM 522 O O . GLU A 1 72 ? -0.059 5.964 -8.438 1.00 98.50 72 GLU A O 1
ATOM 527 N N . ARG A 1 73 ? 0.246 4.589 -6.676 1.00 98.62 73 ARG A N 1
ATOM 528 C CA . ARG A 1 73 ? 0.672 5.625 -5.734 1.00 98.62 73 ARG A CA 1
ATOM 529 C C . ARG A 1 73 ? 1.739 5.078 -4.802 1.00 98.62 73 ARG A C 1
ATOM 531 O O . ARG A 1 73 ? 1.732 3.909 -4.440 1.00 98.62 73 ARG A O 1
ATOM 538 N N . TRP A 1 74 ? 2.654 5.960 -4.429 1.00 98.69 74 TRP A N 1
ATOM 539 C CA . TRP A 1 74 ? 3.714 5.675 -3.473 1.00 98.69 74 TRP A CA 1
ATOM 540 C C . TRP A 1 74 ? 3.156 5.311 -2.092 1.00 98.69 74 TRP A C 1
ATOM 542 O O . TRP A 1 74 ? 2.055 5.727 -1.728 1.00 98.69 74 TRP A O 1
ATOM 552 N N . GLN A 1 75 ? 3.915 4.547 -1.307 1.00 98.69 75 GLN A N 1
ATOM 553 C CA . GLN A 1 75 ? 3.465 4.136 0.025 1.00 98.69 75 GLN A CA 1
ATOM 554 C C . GLN A 1 75 ? 3.396 5.326 0.988 1.00 98.69 75 GLN A C 1
ATOM 556 O O . GLN A 1 75 ? 2.520 5.372 1.853 1.00 98.69 75 GLN A O 1
ATOM 561 N N . SER A 1 76 ? 4.257 6.328 0.796 1.00 98.69 76 SER A N 1
ATOM 562 C CA . SER A 1 76 ? 4.192 7.619 1.483 1.00 98.69 76 SER A CA 1
ATOM 563 C C . SER A 1 76 ? 2.842 8.317 1.282 1.00 98.69 76 SER A C 1
ATOM 565 O O . SER A 1 76 ? 2.237 8.750 2.260 1.00 98.69 76 SER A O 1
ATOM 567 N N . TYR A 1 77 ? 2.310 8.334 0.055 1.00 98.81 77 TYR A N 1
ATOM 568 C CA . TYR A 1 77 ? 0.992 8.902 -0.254 1.00 98.81 77 TYR A CA 1
ATOM 569 C C . TYR A 1 77 ? -0.124 8.214 0.541 1.00 98.81 77 TYR A C 1
ATOM 571 O O . TYR A 1 77 ? -0.954 8.879 1.159 1.00 98.81 77 TYR A O 1
ATOM 579 N N . TRP A 1 78 ? -0.143 6.879 0.563 1.00 98.81 78 TRP A N 1
ATOM 580 C CA . TRP A 1 78 ? -1.135 6.138 1.347 1.00 98.81 78 TRP A CA 1
ATOM 581 C C . TRP A 1 78 ? -0.965 6.393 2.844 1.00 98.81 78 TRP A C 1
ATOM 583 O O . TRP A 1 78 ? -1.951 6.597 3.551 1.00 98.81 78 TRP A O 1
ATOM 593 N N . ALA A 1 79 ? 0.278 6.457 3.324 1.00 98.56 79 ALA A N 1
ATOM 594 C CA . ALA A 1 79 ? 0.570 6.755 4.717 1.00 98.56 79 ALA A CA 1
ATOM 595 C C . ALA A 1 79 ? 0.112 8.151 5.153 1.00 98.56 79 ALA A C 1
ATOM 597 O O . ALA A 1 79 ? -0.378 8.290 6.270 1.00 98.56 79 ALA A O 1
ATOM 598 N N . GLU A 1 80 ? 0.199 9.163 4.288 1.00 98.62 80 GLU A N 1
ATOM 599 C CA . GLU A 1 80 ? -0.365 10.492 4.554 1.00 98.62 80 GLU A CA 1
ATOM 600 C C . GLU A 1 80 ? -1.889 10.448 4.708 1.00 98.62 80 GLU A C 1
ATOM 602 O O . GLU A 1 80 ? -2.443 11.097 5.599 1.00 98.62 80 GLU A O 1
ATOM 607 N N . LEU A 1 81 ? -2.576 9.652 3.880 1.00 98.75 81 LEU A N 1
ATOM 608 C CA . LEU A 1 81 ? -4.020 9.466 4.010 1.00 98.75 81 LEU A CA 1
ATOM 609 C C . LEU A 1 81 ? -4.372 8.780 5.333 1.00 98.75 81 LEU A C 1
ATOM 611 O O . LEU A 1 81 ? -5.256 9.256 6.036 1.00 98.75 81 LEU A O 1
ATOM 615 N N . PHE A 1 82 ? -3.663 7.713 5.711 1.00 98.56 82 PHE A N 1
ATOM 616 C CA . PHE A 1 82 ? -3.862 7.049 7.004 1.00 98.56 82 PHE A CA 1
ATOM 617 C C . PHE A 1 82 ? -3.562 7.985 8.187 1.00 98.56 82 PHE A C 1
ATOM 619 O O . PHE A 1 82 ? -4.323 8.024 9.156 1.00 98.56 82 PHE A O 1
ATOM 626 N N . ALA A 1 83 ? -2.511 8.803 8.095 1.00 97.38 83 ALA A N 1
ATOM 627 C CA . ALA A 1 83 ? -2.156 9.777 9.125 1.00 97.38 83 ALA A CA 1
ATOM 628 C C . ALA A 1 83 ? -3.263 10.814 9.371 1.00 97.38 83 ALA A C 1
ATOM 630 O O . ALA A 1 83 ? -3.486 11.201 10.518 1.00 97.38 83 ALA A O 1
ATOM 631 N N . ALA A 1 84 ? -4.015 11.206 8.336 1.00 97.75 84 ALA A N 1
ATOM 632 C CA . ALA A 1 84 ? -5.169 12.099 8.482 1.00 97.75 84 ALA A CA 1
ATOM 633 C C . ALA A 1 84 ? -6.304 11.505 9.343 1.00 97.75 84 ALA A C 1
ATOM 635 O O . ALA A 1 84 ? -7.140 12.251 9.849 1.00 97.75 84 ALA A O 1
ATOM 636 N N . HIS A 1 85 ? -6.310 10.184 9.542 1.00 97.12 85 HIS A N 1
ATOM 637 C CA . HIS A 1 85 ? -7.249 9.456 10.399 1.00 97.12 85 HIS A CA 1
ATOM 638 C C . HIS A 1 85 ? -6.630 9.012 11.739 1.00 97.12 85 HIS A C 1
ATOM 640 O O . HIS A 1 85 ? -7.242 8.231 12.463 1.00 97.12 85 HIS A O 1
ATOM 646 N N . GLY A 1 86 ? -5.428 9.489 12.090 1.00 96.06 86 GLY A N 1
ATOM 647 C CA . GLY A 1 86 ? -4.750 9.114 13.338 1.00 96.06 86 GLY A CA 1
ATOM 648 C C . GLY A 1 86 ? -4.117 7.721 13.303 1.00 96.06 86 GLY A C 1
ATOM 649 O O . GLY A 1 86 ? -4.068 7.045 14.328 1.00 96.06 86 GLY A O 1
ATOM 650 N N . TYR A 1 87 ? -3.668 7.268 12.128 1.00 97.19 87 TYR A N 1
ATOM 651 C CA . TYR A 1 87 ? -2.956 5.999 11.952 1.00 97.19 87 TYR A CA 1
ATOM 652 C C . TYR A 1 87 ? -1.496 6.236 11.581 1.00 97.19 87 TYR A C 1
ATOM 654 O O . TYR A 1 87 ? -1.160 7.183 10.870 1.00 97.19 87 TYR A O 1
ATOM 662 N N . ARG A 1 88 ? -0.611 5.339 12.023 1.00 96.75 88 ARG A N 1
ATOM 663 C CA . ARG A 1 88 ? 0.826 5.405 11.731 1.00 96.75 88 ARG A CA 1
ATOM 664 C C . ARG A 1 88 ? 1.306 4.142 11.026 1.00 96.75 88 ARG A C 1
ATOM 666 O O . ARG A 1 88 ? 0.895 3.056 11.431 1.00 96.75 88 ARG A O 1
ATOM 673 N N . PRO A 1 89 ? 2.178 4.267 10.011 1.00 97.38 89 PRO A N 1
ATOM 674 C CA . PRO A 1 89 ? 2.762 3.126 9.321 1.00 97.38 89 PRO A CA 1
ATOM 675 C C . PRO A 1 89 ? 3.838 2.439 10.161 1.00 97.38 89 PRO A C 1
ATOM 677 O O . PRO A 1 89 ? 4.656 3.079 10.825 1.00 97.38 89 PRO A O 1
ATOM 680 N N . TYR A 1 90 ? 3.880 1.124 10.035 1.00 96.50 90 TYR A N 1
ATOM 681 C CA . TYR A 1 90 ? 4.845 0.220 10.624 1.00 96.50 90 TYR A CA 1
ATOM 682 C C . TYR A 1 90 ? 5.341 -0.739 9.546 1.00 96.50 90 TYR A C 1
ATOM 684 O O . TYR A 1 90 ? 4.582 -1.538 8.992 1.00 96.50 90 TYR A O 1
ATOM 692 N N . ASP A 1 91 ? 6.639 -0.679 9.273 1.00 96.62 91 ASP A N 1
ATOM 693 C CA . ASP A 1 91 ? 7.286 -1.532 8.283 1.00 96.62 91 ASP A CA 1
ATOM 694 C C . ASP A 1 91 ? 7.901 -2.768 8.950 1.00 96.62 91 ASP A C 1
ATOM 696 O O . ASP A 1 91 ? 9.116 -2.903 9.075 1.00 96.62 91 ASP A O 1
ATOM 700 N N . LEU A 1 92 ? 7.035 -3.630 9.491 1.00 94.06 92 LEU A N 1
ATOM 701 C CA . LEU A 1 92 ? 7.457 -4.820 10.247 1.00 94.06 92 LEU A CA 1
ATOM 702 C C . LEU A 1 92 ? 7.536 -6.074 9.383 1.00 94.06 92 LEU A C 1
ATOM 704 O O . LEU A 1 92 ? 8.118 -7.062 9.807 1.00 94.06 92 LEU A O 1
ATOM 708 N N . ILE A 1 93 ? 6.888 -6.049 8.219 1.00 96.06 93 ILE A N 1
ATOM 709 C CA . ILE A 1 93 ? 6.659 -7.242 7.404 1.00 96.06 93 ILE A CA 1
ATOM 710 C C . ILE A 1 93 ? 7.675 -7.302 6.274 1.00 96.06 93 ILE A C 1
ATOM 712 O O . ILE A 1 93 ? 8.328 -8.329 6.114 1.00 96.06 93 ILE A O 1
ATOM 716 N N . ARG A 1 94 ? 7.863 -6.206 5.522 1.00 97.75 94 ARG A N 1
ATOM 717 C CA . ARG A 1 94 ? 8.778 -6.187 4.371 1.00 97.75 94 ARG A CA 1
ATOM 718 C C . ARG A 1 94 ? 10.193 -6.635 4.736 1.00 97.75 94 ARG A C 1
ATOM 720 O O . ARG A 1 94 ? 10.705 -7.470 3.996 1.00 97.75 94 ARG A O 1
ATOM 727 N N . PRO A 1 95 ? 10.808 -6.199 5.859 1.00 96.94 95 PRO A N 1
ATOM 728 C CA . PRO A 1 95 ? 12.143 -6.667 6.237 1.00 96.94 95 PRO A CA 1
ATOM 729 C C . PRO A 1 95 ? 12.246 -8.189 6.405 1.00 96.94 95 PRO A C 1
ATOM 731 O O . PRO A 1 95 ? 13.274 -8.764 6.062 1.00 96.94 95 PRO A O 1
ATOM 734 N N . GLU A 1 96 ? 11.179 -8.839 6.875 1.00 97.94 96 GLU A N 1
ATOM 735 C CA . GLU A 1 96 ? 11.153 -10.284 7.131 1.00 97.94 96 GLU A CA 1
ATOM 736 C C . GLU A 1 96 ? 10.939 -11.100 5.852 1.00 97.94 96 GLU A C 1
ATOM 738 O O . GLU A 1 96 ? 11.438 -12.217 5.738 1.00 97.94 96 GLU A O 1
ATOM 743 N N . ILE A 1 97 ? 10.212 -10.547 4.873 1.00 97.94 97 ILE A N 1
ATOM 744 C CA . ILE A 1 97 ? 9.829 -11.278 3.657 1.00 97.94 97 ILE A CA 1
ATOM 745 C C . ILE A 1 97 ? 10.588 -10.850 2.398 1.00 97.94 97 ILE A C 1
ATOM 747 O O . ILE A 1 97 ? 10.446 -11.506 1.372 1.00 97.94 97 ILE A O 1
ATOM 751 N N . TRP A 1 98 ? 11.395 -9.781 2.427 1.00 98.38 98 TRP A N 1
ATOM 752 C CA . TRP A 1 98 ? 11.999 -9.174 1.226 1.00 98.38 98 TRP A CA 1
ATOM 753 C C . TRP A 1 98 ? 12.756 -10.172 0.336 1.00 98.38 98 TRP A C 1
ATOM 755 O O . TRP A 1 98 ? 12.651 -10.132 -0.889 1.00 98.38 98 TRP A O 1
ATOM 765 N N . GLY A 1 99 ? 13.502 -11.095 0.947 1.00 97.56 99 GLY A N 1
ATOM 766 C CA . GLY A 1 99 ? 14.289 -12.114 0.245 1.00 97.56 99 GLY A CA 1
ATOM 767 C C . GLY A 1 99 ? 13.546 -13.416 -0.065 1.00 97.56 99 GLY A C 1
ATOM 768 O O . GLY A 1 99 ? 14.134 -14.307 -0.673 1.00 97.56 99 GLY A O 1
ATOM 769 N N . ASP A 1 100 ? 12.286 -13.559 0.349 1.00 98.06 100 ASP A N 1
ATOM 770 C CA . ASP A 1 100 ? 11.542 -14.804 0.170 1.00 98.06 100 ASP A CA 1
ATOM 771 C C . ASP A 1 100 ? 10.890 -14.873 -1.218 1.00 98.06 100 ASP A C 1
ATOM 773 O O . ASP A 1 100 ? 9.818 -14.324 -1.474 1.00 98.06 100 ASP A O 1
ATOM 777 N N . HIS A 1 101 ? 11.539 -15.589 -2.134 1.00 96.50 101 HIS A N 1
ATOM 778 C CA . HIS A 1 101 ? 11.051 -15.774 -3.500 1.00 96.50 101 HIS A CA 1
ATOM 779 C C . HIS A 1 101 ? 9.796 -16.660 -3.608 1.00 96.50 101 HIS A C 1
ATOM 781 O O . HIS A 1 101 ? 9.209 -16.722 -4.688 1.00 96.50 101 HIS A O 1
ATOM 787 N N . ALA A 1 102 ? 9.355 -17.320 -2.528 1.00 97.94 102 ALA A N 1
ATOM 788 C CA . ALA A 1 102 ? 8.048 -17.979 -2.502 1.00 97.94 102 ALA A CA 1
ATOM 789 C C . ALA A 1 102 ? 6.891 -16.963 -2.466 1.00 97.94 102 ALA A C 1
ATOM 791 O O . ALA A 1 102 ? 5.759 -17.304 -2.816 1.00 97.94 102 ALA A O 1
ATOM 792 N N . ILE A 1 103 ? 7.168 -15.713 -2.081 1.00 98.19 103 ILE A N 1
ATOM 793 C CA . ILE A 1 103 ? 6.189 -14.632 -2.019 1.00 98.19 103 ILE A CA 1
ATOM 794 C C . ILE A 1 103 ? 6.359 -13.731 -3.255 1.00 98.19 103 ILE A C 1
ATOM 796 O O . ILE A 1 103 ? 7.462 -13.247 -3.535 1.00 98.19 103 ILE A O 1
ATOM 800 N N . PRO A 1 104 ? 5.284 -13.438 -4.009 1.00 97.69 104 PRO A N 1
ATOM 801 C CA . PRO A 1 104 ? 5.360 -12.496 -5.121 1.00 97.69 104 PRO A CA 1
ATOM 802 C C . PRO A 1 104 ? 5.935 -11.133 -4.709 1.00 97.69 104 PRO A C 1
ATOM 804 O O . PRO A 1 104 ? 5.615 -10.610 -3.639 1.00 97.69 104 PRO A O 1
ATOM 807 N N . PHE A 1 105 ? 6.786 -10.538 -5.554 1.00 97.81 105 PHE A N 1
ATOM 808 C CA . PHE A 1 105 ? 7.544 -9.334 -5.181 1.00 97.81 105 PHE A CA 1
ATOM 809 C C . PHE A 1 105 ? 6.659 -8.137 -4.812 1.00 97.81 105 PHE A C 1
ATOM 811 O O . PHE A 1 105 ? 7.069 -7.321 -3.993 1.00 97.81 105 PHE A O 1
ATOM 818 N N . TRP A 1 106 ? 5.461 -8.020 -5.395 1.00 97.88 106 TRP A N 1
ATOM 819 C CA . TRP A 1 106 ? 4.551 -6.909 -5.109 1.00 97.88 106 TRP A CA 1
ATOM 820 C C . TRP A 1 106 ? 4.075 -6.938 -3.653 1.00 97.88 106 TRP A C 1
ATOM 822 O O . TRP A 1 106 ? 4.117 -5.909 -2.987 1.00 97.88 106 TRP A O 1
ATOM 832 N N . TYR A 1 107 ? 3.781 -8.116 -3.089 1.00 98.12 107 TYR A N 1
ATOM 833 C CA . TYR A 1 107 ? 3.477 -8.228 -1.659 1.00 98.12 107 TYR A CA 1
ATOM 834 C C . TYR A 1 107 ? 4.688 -7.887 -0.789 1.00 98.12 107 TYR A C 1
ATOM 836 O O . TYR A 1 107 ? 4.546 -7.152 0.184 1.00 98.12 107 TYR A O 1
ATOM 844 N N . ARG A 1 108 ? 5.889 -8.351 -1.162 1.00 98.25 108 ARG A N 1
ATOM 845 C CA . ARG A 1 108 ? 7.139 -8.031 -0.444 1.00 98.25 108 ARG A CA 1
ATOM 846 C C . ARG A 1 108 ? 7.465 -6.535 -0.443 1.00 98.25 108 ARG A C 1
ATOM 848 O O . ARG A 1 108 ? 8.066 -6.040 0.504 1.00 98.25 108 ARG A O 1
ATOM 855 N N . GLN A 1 109 ? 7.066 -5.825 -1.495 1.00 98.25 109 GLN A N 1
ATOM 856 C CA . GLN A 1 109 ? 7.335 -4.402 -1.687 1.00 98.25 109 GLN A CA 1
ATOM 857 C C . GLN A 1 109 ? 6.298 -3.490 -1.025 1.00 98.25 109 GLN A C 1
ATOM 859 O O . GLN A 1 109 ? 6.659 -2.469 -0.433 1.00 98.25 109 GLN A O 1
ATOM 864 N N . ASN A 1 110 ? 5.019 -3.829 -1.168 1.00 98.56 110 ASN A N 1
ATOM 865 C CA . ASN A 1 110 ? 3.932 -2.880 -0.951 1.00 98.56 110 ASN A CA 1
ATOM 866 C C . ASN A 1 110 ? 3.279 -3.016 0.428 1.00 98.56 110 ASN A C 1
ATOM 868 O O . ASN A 1 110 ? 2.573 -2.102 0.842 1.00 98.56 110 ASN A O 1
ATOM 872 N N . VAL A 1 111 ? 3.469 -4.142 1.128 1.00 98.62 111 VAL A N 1
ATOM 873 C CA . VAL A 1 111 ? 2.746 -4.410 2.377 1.00 98.62 111 VAL A CA 1
ATOM 874 C C . VAL A 1 111 ? 3.250 -3.560 3.542 1.00 98.62 111 VAL A C 1
ATOM 876 O O . VAL A 1 111 ? 4.440 -3.537 3.847 1.00 98.62 111 VAL A O 1
ATOM 879 N N . LEU A 1 112 ? 2.328 -2.899 4.236 1.00 98.44 112 LEU A N 1
ATOM 880 C CA . LEU A 1 112 ? 2.575 -2.135 5.453 1.00 98.44 112 LEU A CA 1
ATOM 881 C C . LEU A 1 112 ? 1.456 -2.376 6.465 1.00 98.44 112 LEU A C 1
ATOM 883 O O . LEU A 1 112 ? 0.297 -2.591 6.105 1.00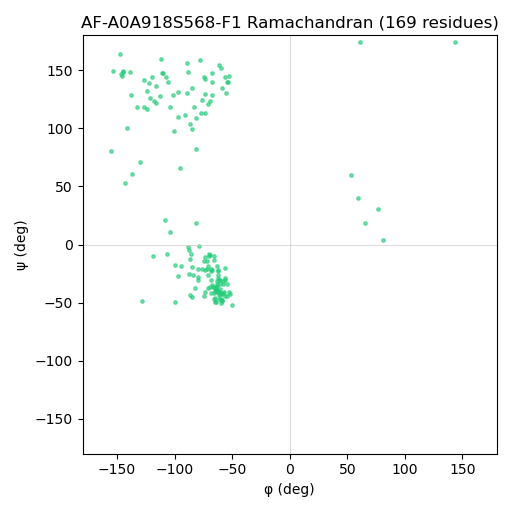 98.44 112 LEU A O 1
ATOM 887 N N . LEU A 1 113 ? 1.808 -2.317 7.747 1.00 97.94 113 LEU A N 1
ATOM 888 C CA . LEU A 1 113 ? 0.839 -2.315 8.836 1.00 97.94 113 LEU A CA 1
ATOM 889 C C . LEU A 1 113 ? 0.586 -0.873 9.273 1.00 97.94 113 LEU A C 1
ATOM 891 O O . LEU A 1 113 ? 1.528 -0.136 9.545 1.00 97.94 113 LEU A O 1
ATOM 895 N N . TYR A 1 114 ? -0.673 -0.479 9.399 1.00 98.00 114 TYR A N 1
ATOM 896 C CA . TYR A 1 114 ? -1.073 0.803 9.963 1.00 98.00 114 TYR A CA 1
ATOM 897 C C . TYR A 1 114 ? -1.803 0.570 11.277 1.00 98.00 114 TYR A C 1
ATOM 899 O O . TYR A 1 114 ? -2.761 -0.199 11.320 1.00 98.00 114 TYR A O 1
ATOM 907 N N . LEU A 1 115 ? -1.369 1.238 12.343 1.00 96.50 115 LEU A N 1
ATOM 908 C CA . LEU A 1 115 ? -2.015 1.162 13.655 1.00 96.50 115 LEU A CA 1
ATOM 909 C C . LEU A 1 115 ? -2.565 2.529 14.043 1.00 96.50 115 LEU A C 1
ATOM 911 O O . LEU A 1 115 ? -1.874 3.537 13.883 1.00 96.50 115 LEU A O 1
ATOM 915 N N . SER A 1 116 ? -3.787 2.549 14.573 1.00 95.12 116 SER A N 1
ATOM 916 C CA . SER A 1 116 ? -4.379 3.742 15.183 1.00 95.12 116 SER A CA 1
ATOM 917 C C . SER A 1 116 ? -3.533 4.236 16.360 1.00 95.12 116 SER A C 1
ATOM 919 O O . SER A 1 116 ? -2.900 3.436 17.052 1.00 95.12 116 SER A O 1
ATOM 921 N N . ASP A 1 117 ? -3.560 5.536 16.649 1.00 86.62 117 ASP A N 1
ATOM 922 C CA . ASP A 1 117 ? -2.800 6.137 17.753 1.00 86.62 117 ASP A CA 1
ATOM 923 C C . ASP A 1 117 ? -3.115 5.485 19.124 1.00 86.62 117 ASP A C 1
ATOM 925 O O . ASP A 1 117 ? -2.243 5.396 19.989 1.00 86.62 117 ASP A O 1
ATOM 929 N N . ALA A 1 118 ? -4.330 4.952 19.311 1.00 78.50 118 ALA A N 1
ATOM 930 C CA . ALA A 1 118 ? -4.712 4.210 20.516 1.00 78.50 118 ALA A CA 1
ATOM 931 C C . ALA A 1 118 ? -3.974 2.863 20.658 1.00 78.50 118 ALA A C 1
ATOM 933 O O . ALA A 1 118 ? -3.635 2.465 21.771 1.00 78.50 118 ALA A O 1
ATOM 934 N N . HIS A 1 119 ? -3.693 2.176 19.545 1.00 75.31 119 HIS A N 1
ATOM 935 C CA . HIS A 1 119 ? -2.900 0.938 19.512 1.00 75.31 119 HIS A CA 1
ATOM 936 C C . HIS A 1 119 ? -1.387 1.201 19.381 1.00 75.31 119 HIS A C 1
ATOM 938 O O . HIS A 1 119 ? -0.575 0.398 19.840 1.00 75.31 119 HIS A O 1
ATOM 944 N N . HIS A 1 120 ? -0.993 2.344 18.813 1.00 67.75 120 HIS A N 1
ATOM 945 C CA . HIS A 1 120 ? 0.393 2.806 18.676 1.00 67.75 120 HIS A CA 1
ATOM 946 C C . HIS A 1 120 ? 1.124 2.933 20.022 1.00 67.75 120 HIS A C 1
ATOM 948 O O . HIS A 1 120 ? 2.333 2.704 20.089 1.00 67.75 120 HIS A O 1
ATOM 954 N N . ALA A 1 121 ? 0.398 3.266 21.097 1.00 62.72 121 ALA A N 1
ATOM 955 C CA . ALA A 1 121 ? 0.959 3.533 22.422 1.00 62.72 121 ALA A CA 1
ATOM 956 C C . ALA A 1 121 ? 1.807 2.381 23.004 1.00 62.72 121 ALA A C 1
ATOM 958 O O . ALA A 1 121 ? 2.637 2.632 23.876 1.00 62.72 121 ALA A O 1
ATOM 959 N N . ALA A 1 122 ? 1.639 1.145 22.519 1.00 64.69 122 ALA A N 1
ATOM 960 C CA . ALA A 1 122 ? 2.395 -0.015 22.990 1.00 64.69 122 ALA A CA 1
ATOM 961 C C . ALA A 1 122 ? 3.875 -0.006 22.560 1.00 64.69 122 ALA A C 1
ATOM 963 O O . ALA A 1 122 ? 4.734 -0.408 23.341 1.00 64.69 122 ALA A O 1
ATOM 964 N N . ASP A 1 123 ? 4.185 0.461 21.346 1.00 73.19 123 ASP A N 1
ATOM 965 C CA . ASP A 1 123 ? 5.567 0.628 20.876 1.00 73.19 123 ASP A CA 1
ATOM 966 C C . ASP A 1 123 ? 5.649 1.700 19.775 1.00 73.19 123 ASP A C 1
ATOM 968 O O . ASP A 1 123 ? 5.696 1.404 18.570 1.00 73.19 123 ASP A O 1
ATOM 972 N N . PRO A 1 124 ? 5.662 2.981 20.169 1.00 75.88 124 PRO A N 1
ATOM 973 C CA . PRO A 1 124 ? 5.684 4.082 19.222 1.00 75.88 124 PRO A CA 1
ATOM 974 C C . PRO A 1 124 ? 7.032 4.235 18.506 1.00 75.88 124 PRO A C 1
ATOM 976 O O . PRO A 1 124 ? 7.133 4.939 17.500 1.00 75.88 124 PRO A O 1
ATOM 979 N N . SER A 1 125 ? 8.084 3.583 19.012 1.00 80.12 125 SER A N 1
ATOM 980 C CA . SER A 1 125 ? 9.438 3.693 18.468 1.00 80.12 125 SER A CA 1
ATOM 981 C C . SER A 1 125 ? 9.588 3.009 17.109 1.00 80.12 125 SER A C 1
ATOM 983 O O . SER A 1 125 ? 10.407 3.439 16.298 1.00 80.12 125 SER A O 1
ATOM 985 N N . ARG A 1 126 ? 8.756 1.994 16.843 1.00 85.25 126 ARG A N 1
ATOM 986 C CA . ARG A 1 126 ? 8.773 1.203 15.605 1.00 85.25 126 ARG A CA 1
ATOM 987 C C . ARG A 1 126 ? 7.958 1.810 14.465 1.00 85.25 126 ARG A C 1
ATOM 989 O O . ARG A 1 126 ? 8.037 1.309 13.345 1.00 85.25 126 ARG A O 1
ATOM 996 N N . ALA A 1 127 ? 7.191 2.868 14.725 1.00 89.38 127 ALA A N 1
ATOM 997 C CA . ALA A 1 127 ? 6.483 3.570 13.664 1.00 89.38 127 ALA A CA 1
ATOM 998 C C . ALA A 1 127 ? 7.473 4.285 12.737 1.00 89.38 127 ALA A C 1
ATOM 1000 O O . ALA A 1 127 ? 8.441 4.914 13.183 1.00 89.38 127 ALA A O 1
ATOM 1001 N N . VAL A 1 128 ? 7.204 4.235 11.435 1.00 92.38 128 VAL A N 1
ATOM 1002 C CA . VAL A 1 128 ? 8.022 4.920 10.436 1.00 92.38 128 VAL A CA 1
ATOM 1003 C C . VAL A 1 128 ? 7.749 6.420 10.526 1.00 92.38 128 VAL A C 1
ATOM 1005 O O . VAL A 1 128 ? 6.645 6.887 10.259 1.00 92.38 128 VAL A O 1
ATOM 1008 N N . ARG A 1 129 ? 8.766 7.181 10.945 1.00 89.88 129 ARG A N 1
ATOM 1009 C CA . ARG A 1 129 ? 8.668 8.642 11.130 1.00 89.88 129 ARG A CA 1
ATOM 1010 C C . ARG A 1 129 ? 8.840 9.419 9.831 1.00 89.88 129 ARG A C 1
ATOM 1012 O O . ARG A 1 129 ? 8.200 10.443 9.635 1.00 89.88 129 ARG A O 1
ATOM 1019 N N . ASP A 1 130 ? 9.739 8.939 8.982 1.00 94.88 130 ASP A N 1
ATOM 1020 C CA . ASP A 1 130 ? 10.059 9.530 7.689 1.00 94.88 130 ASP A CA 1
ATOM 1021 C C . ASP A 1 130 ? 9.340 8.730 6.603 1.00 94.88 130 ASP A C 1
ATOM 1023 O O . ASP A 1 130 ? 9.797 7.655 6.209 1.00 94.88 130 ASP A O 1
ATOM 1027 N N . LEU A 1 131 ? 8.178 9.232 6.173 1.00 96.38 131 LEU A N 1
ATOM 1028 C CA . LEU A 1 131 ? 7.300 8.529 5.235 1.00 96.38 131 LEU A CA 1
ATOM 1029 C C . LEU A 1 131 ? 7.966 8.284 3.879 1.00 96.38 131 LEU A C 1
ATOM 1031 O O . LEU A 1 131 ? 7.637 7.298 3.228 1.00 96.38 131 LEU A O 1
ATOM 1035 N N . ALA A 1 132 ? 8.941 9.106 3.482 1.00 95.56 132 ALA A N 1
ATOM 1036 C CA . ALA A 1 132 ? 9.674 8.912 2.232 1.00 95.56 132 ALA A CA 1
ATOM 1037 C C . ALA A 1 132 ? 10.461 7.589 2.215 1.00 95.56 132 ALA A C 1
ATOM 1039 O O . ALA A 1 132 ? 10.739 7.042 1.153 1.00 95.56 132 ALA A O 1
ATOM 1040 N N . ARG A 1 133 ? 10.779 7.016 3.386 1.00 95.75 133 ARG A N 1
ATOM 1041 C CA . ARG A 1 133 ? 11.430 5.696 3.489 1.00 95.75 133 ARG A CA 1
ATOM 1042 C C . ARG A 1 133 ? 10.499 4.531 3.170 1.00 95.75 133 ARG A C 1
ATOM 1044 O O . ARG A 1 133 ? 10.965 3.401 3.053 1.00 95.75 133 ARG A O 1
ATOM 1051 N N . LEU A 1 134 ? 9.195 4.778 3.058 1.00 97.75 134 LEU A N 1
ATOM 1052 C CA . LEU A 1 134 ? 8.233 3.755 2.663 1.00 97.75 134 LEU A CA 1
ATOM 1053 C C . LEU A 1 134 ? 8.277 3.478 1.156 1.00 97.75 134 LEU A C 1
ATOM 1055 O O . LEU A 1 134 ? 7.879 2.390 0.732 1.00 97.75 134 LEU A O 1
ATOM 1059 N N . ASP A 1 135 ? 8.791 4.426 0.373 1.00 98.25 135 ASP A N 1
ATOM 1060 C CA . ASP A 1 135 ? 8.799 4.394 -1.087 1.00 98.25 135 ASP A CA 1
ATOM 1061 C C . ASP A 1 135 ? 9.958 3.542 -1.596 1.00 98.25 135 ASP A C 1
ATOM 1063 O O . ASP A 1 135 ? 11.044 4.021 -1.921 1.00 98.25 135 ASP A O 1
ATOM 1067 N N . LEU A 1 136 ? 9.717 2.232 -1.617 1.00 97.50 136 LEU A N 1
ATOM 1068 C CA . LEU A 1 136 ? 10.696 1.232 -2.015 1.00 97.50 136 LEU A CA 1
ATOM 1069 C C . LEU A 1 136 ? 10.357 0.640 -3.383 1.00 97.50 136 LEU A C 1
ATOM 1071 O O . LEU A 1 136 ? 9.194 0.395 -3.704 1.00 97.50 136 LEU A O 1
ATOM 1075 N N . VAL A 1 137 ? 11.403 0.341 -4.154 1.00 98.12 137 VAL A N 1
ATOM 1076 C CA . VAL A 1 137 ? 11.324 -0.429 -5.399 1.00 98.12 137 VAL A CA 1
ATOM 1077 C C . VAL A 1 137 ? 12.109 -1.723 -5.224 1.00 98.12 137 VAL A C 1
ATOM 1079 O O . VAL A 1 137 ? 13.304 -1.715 -4.931 1.00 98.12 137 VAL A O 1
ATOM 1082 N N . HIS A 1 138 ? 11.434 -2.848 -5.412 1.00 98.25 138 HIS A N 1
ATOM 1083 C CA . HIS A 1 138 ? 12.013 -4.173 -5.312 1.00 98.25 138 HIS A CA 1
ATOM 1084 C C . HIS A 1 138 ? 12.899 -4.475 -6.537 1.00 98.25 138 HIS A C 1
ATOM 1086 O O . HIS A 1 138 ? 12.523 -4.132 -7.665 1.00 98.25 138 HIS A O 1
ATOM 1092 N N . PRO A 1 139 ? 14.042 -5.175 -6.377 1.00 97.56 139 PRO A N 1
ATOM 1093 C CA . PRO A 1 139 ? 14.926 -5.521 -7.495 1.00 97.56 139 PRO A CA 1
ATOM 1094 C C . PRO A 1 139 ? 14.232 -6.266 -8.642 1.00 97.56 139 PRO A C 1
ATOM 1096 O O . PRO A 1 139 ? 14.569 -6.065 -9.807 1.00 97.56 139 PRO A O 1
ATOM 1099 N N . GLU A 1 140 ? 13.239 -7.104 -8.338 1.00 97.25 140 GLU A N 1
ATOM 1100 C CA . GLU A 1 140 ? 12.459 -7.817 -9.361 1.00 97.25 140 GLU A CA 1
ATOM 1101 C C . GLU A 1 140 ? 11.554 -6.887 -10.181 1.00 97.25 140 GLU A C 1
ATOM 1103 O O . GLU A 1 140 ? 11.447 -7.081 -11.394 1.00 97.25 140 GLU A O 1
ATOM 1108 N N . LEU A 1 141 ? 10.969 -5.852 -9.560 1.00 96.69 141 LEU A N 1
ATOM 1109 C CA . LEU A 1 141 ? 10.203 -4.828 -10.275 1.00 96.69 141 LEU A CA 1
ATOM 1110 C C . LEU A 1 141 ? 11.121 -4.055 -11.227 1.00 96.69 141 LEU A C 1
ATOM 1112 O O . LEU A 1 141 ? 10.836 -3.961 -12.419 1.00 96.69 141 LEU A O 1
ATOM 1116 N N . MET A 1 142 ? 12.262 -3.585 -10.717 1.00 95.44 142 MET A N 1
ATOM 1117 C CA . MET A 1 142 ? 13.266 -2.883 -11.520 1.00 95.44 142 MET A CA 1
ATOM 1118 C C . MET A 1 142 ? 13.777 -3.759 -12.676 1.00 95.44 142 MET A C 1
ATOM 1120 O O . MET A 1 142 ? 13.881 -3.313 -13.816 1.00 95.44 142 MET A O 1
ATOM 1124 N N . SER A 1 143 ? 14.037 -5.041 -12.413 1.00 94.56 143 SER A N 1
ATOM 1125 C CA . SER A 1 143 ? 14.476 -5.990 -13.441 1.00 94.56 143 SER A CA 1
ATOM 1126 C C . SER A 1 143 ? 13.409 -6.225 -14.508 1.00 94.56 143 SER A C 1
ATOM 1128 O O . SER A 1 143 ? 13.746 -6.372 -15.681 1.00 94.56 143 SER A O 1
ATOM 1130 N N . ARG A 1 144 ? 12.126 -6.274 -14.128 1.00 93.88 144 ARG A N 1
ATOM 1131 C CA . A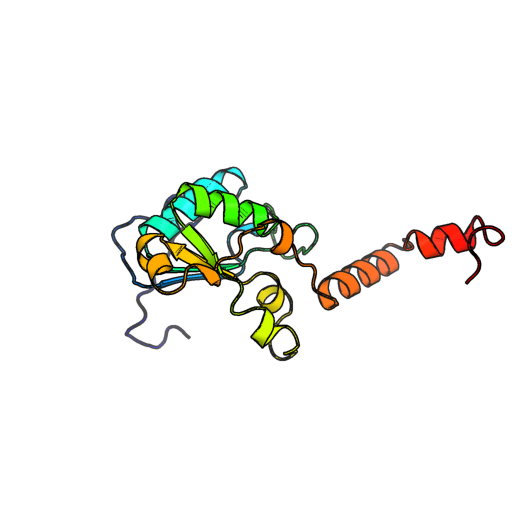RG A 1 144 ? 11.028 -6.377 -15.095 1.00 93.88 144 ARG A CA 1
ATOM 1132 C C . ARG A 1 144 ? 10.934 -5.122 -15.957 1.00 93.88 144 ARG A C 1
ATOM 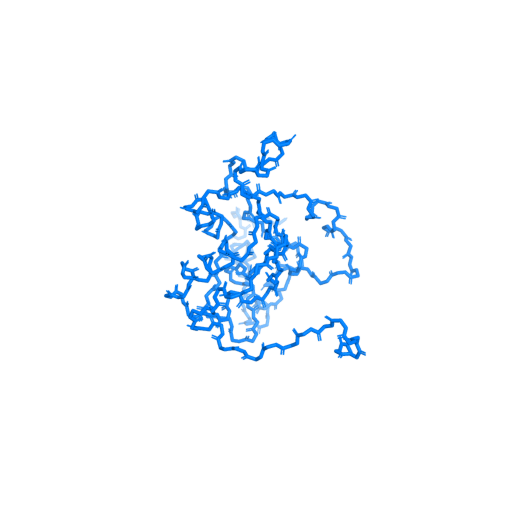1134 O O . ARG A 1 144 ? 10.881 -5.271 -17.171 1.00 93.88 144 ARG A O 1
ATOM 1141 N N . ALA A 1 145 ? 10.993 -3.934 -15.359 1.00 91.81 145 ALA A N 1
ATOM 1142 C CA . ALA A 1 145 ? 10.971 -2.674 -16.099 1.00 91.81 145 ALA A CA 1
ATOM 1143 C C . ALA A 1 145 ? 12.120 -2.591 -17.122 1.00 91.81 145 ALA A C 1
ATOM 1145 O O . ALA A 1 145 ? 11.901 -2.226 -18.273 1.00 91.81 145 ALA A O 1
ATOM 1146 N N . ASN A 1 146 ? 13.330 -3.026 -16.751 1.00 90.69 146 ASN A N 1
ATOM 1147 C CA . ASN A 1 146 ? 14.459 -3.086 -17.686 1.00 90.69 146 ASN A CA 1
ATOM 1148 C C . ASN A 1 146 ? 14.210 -4.055 -18.855 1.00 90.69 146 ASN A C 1
ATOM 1150 O O . ASN A 1 146 ? 14.510 -3.716 -19.994 1.00 90.69 146 ASN A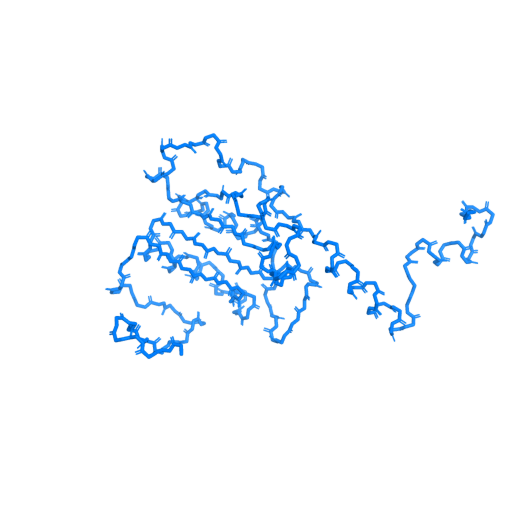 O 1
ATOM 1154 N N . ARG A 1 147 ? 13.609 -5.228 -18.607 1.00 90.44 147 ARG A N 1
ATOM 1155 C CA . ARG A 1 147 ? 13.231 -6.152 -19.695 1.00 90.44 147 ARG A CA 1
ATOM 1156 C C . ARG A 1 147 ? 12.176 -5.555 -20.625 1.00 90.44 147 ARG A C 1
ATOM 1158 O O . ARG A 1 147 ? 12.218 -5.797 -21.825 1.00 90.44 147 ARG A O 1
ATOM 1165 N N . GLU A 1 148 ? 11.232 -4.788 -20.086 1.00 88.50 148 GLU A N 1
ATOM 1166 C CA . GLU A 1 148 ? 10.217 -4.100 -20.890 1.00 88.50 148 GLU A CA 1
ATOM 1167 C C . GLU A 1 148 ? 10.827 -3.006 -21.777 1.00 88.50 148 GLU A C 1
ATOM 1169 O O . GLU A 1 148 ? 10.420 -2.876 -22.932 1.00 88.50 148 GLU A O 1
ATOM 1174 N N . LEU A 1 149 ? 11.846 -2.280 -21.293 1.00 87.56 149 LEU A N 1
ATOM 1175 C CA . LEU A 1 149 ? 12.625 -1.355 -22.127 1.00 87.56 149 LEU A CA 1
ATOM 1176 C C . LEU A 1 149 ? 13.292 -2.086 -23.297 1.00 87.56 149 LEU A C 1
ATOM 1178 O O . LEU A 1 149 ? 13.153 -1.649 -24.440 1.00 87.56 149 LEU A O 1
ATOM 1182 N N . ASP A 1 150 ? 13.939 -3.221 -23.027 1.00 86.25 150 ASP A N 1
ATOM 1183 C CA . ASP A 1 150 ? 14.583 -4.027 -24.066 1.00 86.25 150 ASP A CA 1
ATOM 1184 C C . ASP A 1 150 ? 13.563 -4.510 -25.116 1.00 86.25 150 ASP A C 1
ATOM 1186 O O . ASP A 1 150 ? 13.814 -4.416 -26.319 1.00 86.25 150 ASP A O 1
ATOM 1190 N N . TYR A 1 151 ? 12.375 -4.966 -24.693 1.00 87.50 151 TYR A N 1
ATOM 1191 C CA . TYR A 1 151 ? 11.292 -5.359 -25.609 1.00 87.50 151 TYR A CA 1
ATOM 1192 C C . TYR A 1 151 ? 10.766 -4.200 -26.458 1.00 87.50 151 TYR A C 1
ATOM 1194 O O . TYR A 1 151 ? 10.351 -4.414 -27.598 1.00 87.50 151 TYR A O 1
ATOM 1202 N N . ALA A 1 152 ? 10.802 -2.977 -25.932 1.00 90.31 152 ALA A N 1
ATOM 1203 C CA . ALA A 1 152 ? 10.436 -1.771 -26.664 1.00 90.31 152 ALA A CA 1
ATOM 1204 C C . ALA A 1 152 ? 11.546 -1.275 -27.614 1.00 90.31 152 ALA A C 1
ATOM 1206 O O . ALA A 1 152 ? 11.358 -0.262 -28.289 1.00 90.31 152 ALA A O 1
ATOM 1207 N N . GLY A 1 153 ? 12.705 -1.945 -27.667 1.00 88.94 153 GLY A N 1
ATOM 1208 C CA . GLY A 1 153 ? 13.881 -1.461 -28.395 1.00 88.94 153 GLY A CA 1
ATOM 1209 C C . GLY A 1 153 ? 14.469 -0.179 -27.796 1.00 88.94 153 GLY A C 1
ATOM 1210 O O . GLY A 1 153 ? 15.205 0.541 -28.473 1.00 88.94 153 GLY A O 1
ATOM 1211 N N . ALA A 1 154 ? 14.123 0.126 -26.544 1.00 89.38 154 ALA A N 1
ATOM 1212 C CA . ALA A 1 154 ? 14.676 1.231 -25.785 1.00 89.38 154 ALA A CA 1
ATOM 1213 C C . ALA A 1 154 ? 15.925 0.767 -25.026 1.00 89.38 154 ALA A C 1
ATOM 1215 O O . ALA A 1 154 ? 16.096 -0.411 -24.730 1.00 89.38 154 ALA A O 1
ATOM 1216 N N . MET A 1 155 ? 16.809 1.707 -24.699 1.00 85.06 155 MET A N 1
ATOM 1217 C CA . MET A 1 155 ? 18.004 1.434 -23.905 1.00 85.06 155 MET A CA 1
ATOM 1218 C C . MET A 1 155 ? 17.974 2.252 -22.616 1.00 85.06 155 MET A C 1
ATOM 1220 O O . MET A 1 155 ? 17.562 3.415 -22.653 1.00 85.06 155 MET A O 1
ATOM 1224 N N . PRO A 1 156 ? 18.467 1.699 -21.493 1.00 86.88 156 PRO A N 1
ATOM 1225 C CA . PRO A 1 156 ? 18.786 2.497 -20.320 1.00 86.88 156 PRO A CA 1
ATOM 1226 C C . PRO A 1 156 ? 19.711 3.662 -20.689 1.00 86.88 156 PRO A C 1
ATOM 1228 O O . PRO A 1 156 ? 20.605 3.514 -21.529 1.00 86.88 156 PRO A O 1
ATOM 1231 N N . GLU A 1 157 ? 19.530 4.805 -20.024 1.00 88.56 157 GLU A N 1
ATOM 1232 C CA . GLU A 1 157 ? 20.269 6.041 -20.313 1.00 88.56 157 GLU A CA 1
ATOM 1233 C C . GLU A 1 157 ? 21.786 5.820 -20.328 1.00 88.56 157 GLU A C 1
ATOM 1235 O O . GLU A 1 157 ? 22.473 6.282 -21.234 1.00 88.56 157 GLU A O 1
ATOM 1240 N N . SER A 1 158 ? 22.313 5.048 -19.376 1.00 88.25 158 SER A N 1
ATOM 1241 C CA . SER A 1 158 ? 23.741 4.734 -19.305 1.00 88.25 158 SER A CA 1
ATOM 1242 C C . SER A 1 158 ? 24.258 4.000 -20.549 1.00 88.25 158 SER A C 1
ATOM 1244 O O . SER A 1 158 ? 25.360 4.292 -21.014 1.00 88.25 158 SER A O 1
ATOM 1246 N N . LEU A 1 159 ? 23.472 3.082 -21.128 1.00 87.50 159 LEU A N 1
ATOM 1247 C CA . LEU A 1 159 ? 23.857 2.369 -22.349 1.00 87.50 159 LEU A CA 1
ATOM 1248 C C . LEU A 1 159 ? 23.768 3.288 -23.567 1.00 87.50 159 LEU A C 1
ATOM 1250 O O . LEU A 1 159 ? 24.676 3.269 -24.399 1.00 87.50 159 LEU A O 1
ATOM 1254 N N . TYR A 1 160 ? 22.722 4.115 -23.635 1.00 89.12 160 TYR A N 1
ATOM 1255 C CA . TYR A 1 160 ? 22.569 5.114 -24.686 1.00 89.12 160 TYR A CA 1
ATOM 1256 C C . TYR A 1 160 ? 23.742 6.103 -24.680 1.00 89.12 160 TYR A C 1
ATOM 1258 O O . TYR A 1 160 ? 24.401 6.279 -25.702 1.00 89.12 160 TYR A O 1
ATOM 1266 N N . LEU A 1 161 ? 24.071 6.683 -23.521 1.00 91.81 161 LEU A N 1
ATOM 1267 C CA . LEU A 1 161 ? 25.176 7.631 -23.362 1.00 91.81 161 LEU A CA 1
ATOM 1268 C C . LEU A 1 161 ? 26.532 7.014 -23.717 1.00 91.81 161 LEU A C 1
ATOM 1270 O O . LEU A 1 161 ? 27.330 7.661 -24.394 1.00 91.81 161 LEU A O 1
ATOM 1274 N N . ALA A 1 162 ? 26.783 5.761 -23.325 1.00 91.69 162 ALA A N 1
ATOM 1275 C CA . ALA A 1 162 ? 27.991 5.039 -23.723 1.00 91.69 162 ALA A CA 1
ATOM 1276 C C . ALA A 1 162 ? 28.065 4.818 -25.245 1.00 91.69 162 ALA A C 1
ATOM 1278 O O . ALA A 1 162 ? 29.150 4.852 -25.821 1.00 91.69 162 ALA A O 1
ATOM 1279 N N . GLN A 1 163 ? 26.922 4.624 -25.909 1.00 90.38 163 GLN A N 1
ATOM 1280 C CA . GLN A 1 163 ? 26.857 4.464 -27.359 1.00 90.38 163 GLN A CA 1
ATOM 1281 C C . GLN A 1 163 ? 27.065 5.788 -28.110 1.00 90.38 163 GLN A C 1
ATOM 1283 O O . GLN A 1 163 ? 27.802 5.810 -29.094 1.00 90.38 163 GLN A O 1
ATOM 1288 N N . VAL A 1 164 ? 26.440 6.888 -27.672 1.00 93.94 164 VAL A N 1
ATOM 1289 C CA . VAL A 1 164 ? 26.538 8.189 -28.366 1.00 93.94 164 VAL A CA 1
ATOM 1290 C C . VAL A 1 164 ? 27.785 8.995 -27.993 1.00 93.94 164 VAL A C 1
ATOM 1292 O O . VAL A 1 164 ? 28.261 9.805 -28.790 1.00 93.94 164 VAL A O 1
ATOM 1295 N N . HIS A 1 165 ? 28.343 8.779 -26.799 1.00 92.31 165 HIS A N 1
ATOM 1296 C CA . HIS A 1 165 ? 29.479 9.529 -26.260 1.00 92.31 165 HIS A CA 1
ATOM 1297 C C . HIS A 1 165 ? 30.519 8.608 -25.583 1.00 92.31 165 HIS A C 1
ATOM 1299 O O . HIS A 1 165 ? 30.829 8.788 -24.401 1.00 92.31 165 HIS A O 1
ATOM 1305 N N . PRO A 1 166 ? 31.124 7.652 -26.316 1.00 87.75 166 PRO A N 1
ATOM 1306 C CA . PRO A 1 166 ? 31.992 6.618 -25.738 1.00 87.75 166 PRO A CA 1
ATOM 1307 C C . PRO A 1 166 ? 33.255 7.168 -25.060 1.00 87.75 166 PRO A C 1
ATOM 1309 O O . PRO A 1 166 ? 33.750 6.581 -24.105 1.00 87.75 166 PRO A O 1
ATOM 1312 N N . SER A 1 167 ? 33.767 8.320 -25.505 1.00 91.56 167 SER A N 1
ATOM 1313 C CA . SER A 1 167 ? 34.912 8.985 -24.867 1.00 91.56 167 SER A CA 1
ATOM 1314 C C . SER A 1 167 ? 34.569 9.648 -23.528 1.00 91.56 167 SER A C 1
ATOM 1316 O O . SER A 1 167 ? 35.466 9.882 -22.722 1.00 91.56 167 SER A O 1
ATOM 1318 N N . ARG A 1 168 ? 33.288 9.964 -23.287 1.00 89.44 168 ARG A N 1
ATOM 1319 C CA . ARG A 1 168 ? 32.799 10.606 -22.057 1.00 89.44 168 ARG A CA 1
ATOM 1320 C C . ARG A 1 168 ? 32.236 9.596 -21.056 1.00 89.44 168 ARG A C 1
ATOM 1322 O O . ARG A 1 168 ? 32.279 9.860 -19.859 1.00 89.44 168 ARG A O 1
ATOM 1329 N N . TYR A 1 169 ? 31.742 8.458 -21.544 1.00 86.56 169 TYR A N 1
ATOM 1330 C CA . TYR A 1 169 ? 31.147 7.390 -20.738 1.00 86.56 169 TYR A CA 1
ATOM 1331 C C . TYR A 1 169 ? 31.756 6.023 -21.106 1.00 86.56 169 TYR A C 1
ATOM 1333 O O . TYR A 1 169 ? 31.089 5.208 -21.749 1.00 86.56 169 TYR A O 1
ATOM 1341 N N . PRO A 1 170 ? 33.030 5.771 -20.746 1.00 75.25 170 PRO A N 1
ATOM 1342 C CA . PRO A 1 170 ? 33.652 4.465 -20.940 1.00 75.25 170 PRO A CA 1
ATOM 1343 C C . PRO A 1 170 ? 32.997 3.407 -20.034 1.00 75.25 170 PRO A C 1
ATOM 1345 O O . PRO A 1 170 ? 32.541 3.728 -18.935 1.00 75.25 170 PRO A O 1
ATOM 1348 N N . ARG A 1 171 ? 32.949 2.156 -20.508 1.00 73.56 171 ARG A N 1
ATOM 1349 C CA . ARG A 1 171 ? 32.518 0.989 -19.721 1.00 73.56 171 ARG A CA 1
ATOM 1350 C C . ARG A 1 171 ? 33.701 0.280 -19.083 1.00 73.56 171 ARG A C 1
ATOM 1352 O O . ARG A 1 171 ? 34.768 0.248 -19.735 1.00 73.56 171 ARG A O 1
#